Protein AF-A0A7C1P6A2-F1 (afdb_monomer_lite)

Secondary structure (DSSP, 8-state):
-GGGHHHHHHH-GGGTTTT---HHHHHHHHHHTT----PPPHHHHHHHHHHHHTTTPPS-S---HHHHHHHHHHH-GGGTTPPEEE-S--S-S-TTS-HHHHHHHHHHHHHTTSEEE-----SSSS----

pLDDT: mean 91.24, std 12.8, range [43.19, 98.31]

Sequence (130 aa):
FGELKPQLAISHPELDDFCDDYTDGFATFATANGKQHRIIHSDVHTALDAALLALEAEPYVVPSSGMVVIQALLADPRHAEDTIILAGFGHSGWDGHPFEAERRLVDRYIASGRVMRLQPLFASSLSQGT

Foldseek 3Di:
DVVCQVVCCPVPVVCNCVPPDCQVVVCVVQVVVVHDDDDLDCVLQVVLVVQLVVLVQDQAQGADPVLSVVSSLCPDPVNVVPAAEDEPDAQDDDPRHSSVSSVVVQVVCVVVRNYYYPDPDDPPPPDDDD

Organism: NCBI:txid147266

Structure (mmCIF, N/CA/C/O backbone):
data_AF-A0A7C1P6A2-F1
#
_entry.id   AF-A0A7C1P6A2-F1
#
loop_
_atom_site.group_PDB
_atom_site.id
_atom_site.type_symbol
_atom_site.label_atom_id
_atom_site.label_alt_id
_atom_site.label_comp_id
_atom_site.label_asym_id
_atom_site.label_entity_id
_atom_site.label_seq_id
_atom_site.pdbx_PDB_ins_code
_atom_site.Cartn_x
_atom_site.Cartn_y
_atom_site.Cartn_z
_atom_site.occupancy
_atom_site.B_iso_or_equiv
_atom_site.auth_seq_id
_atom_site.auth_comp_id
_atom_site.auth_asym_id
_atom_site.auth_atom_id
_atom_site.pdbx_PDB_model_num
ATOM 1 N N . PHE A 1 1 ? 12.345 -5.102 0.646 1.00 83.38 1 PHE A N 1
ATOM 2 C CA . PHE A 1 1 ? 12.469 -4.606 -0.740 1.00 83.38 1 PHE A CA 1
ATOM 3 C C . PHE A 1 1 ? 13.866 -4.719 -1.343 1.00 83.38 1 PHE A C 1
ATOM 5 O O . PHE A 1 1 ? 13.961 -4.582 -2.550 1.00 83.38 1 PHE A O 1
ATOM 12 N N . GLY A 1 2 ? 14.933 -5.029 -0.585 1.00 87.00 2 GLY A N 1
ATOM 13 C CA . GLY A 1 2 ? 16.301 -5.100 -1.134 1.00 87.00 2 GLY A CA 1
ATOM 14 C C . GLY A 1 2 ? 16.479 -5.973 -2.388 1.00 87.00 2 GLY A C 1
ATOM 15 O O . GLY A 1 2 ? 17.307 -5.656 -3.235 1.00 87.00 2 GLY A O 1
ATOM 16 N N . GLU A 1 3 ? 15.658 -7.011 -2.554 1.00 87.94 3 GLU A N 1
ATOM 17 C CA . GLU A 1 3 ? 15.637 -7.876 -3.744 1.00 87.94 3 GLU A CA 1
ATOM 18 C C . GLU A 1 3 ? 15.241 -7.144 -5.040 1.00 87.94 3 GLU A C 1
ATOM 20 O O . GLU A 1 3 ? 15.661 -7.556 -6.118 1.00 87.94 3 GLU A O 1
ATOM 25 N N . LEU A 1 4 ? 14.497 -6.035 -4.954 1.00 90.38 4 LEU A N 1
ATOM 26 C CA . LEU A 1 4 ? 14.113 -5.219 -6.111 1.00 90.38 4 LEU A CA 1
ATOM 27 C C . LEU A 1 4 ? 15.265 -4.336 -6.616 1.00 90.38 4 LEU A C 1
ATOM 29 O O . LEU A 1 4 ? 15.268 -3.942 -7.782 1.00 90.38 4 LEU A O 1
ATOM 33 N N . LYS A 1 5 ? 16.262 -4.040 -5.767 1.00 91.75 5 LYS A N 1
ATOM 34 C CA . LYS A 1 5 ? 17.310 -3.040 -6.041 1.00 91.75 5 LYS A CA 1
ATOM 35 C C . LYS A 1 5 ? 18.048 -3.268 -7.373 1.00 91.75 5 LYS A C 1
ATOM 37 O O . LYS A 1 5 ? 18.193 -2.301 -8.119 1.00 91.75 5 LYS A O 1
ATOM 42 N N . PRO A 1 6 ? 18.466 -4.499 -7.746 1.00 94.12 6 PRO A N 1
ATOM 43 C CA . PRO A 1 6 ? 19.146 -4.728 -9.023 1.00 94.12 6 PRO A CA 1
ATOM 44 C C . PRO A 1 6 ? 18.271 -4.428 -10.245 1.00 94.12 6 PRO A C 1
ATOM 46 O O . PRO A 1 6 ? 18.759 -3.882 -11.231 1.00 94.12 6 PRO A O 1
ATOM 49 N N . GLN A 1 7 ? 16.981 -4.774 -10.192 1.00 93.00 7 GLN A N 1
ATOM 50 C CA . GLN A 1 7 ? 16.056 -4.548 -11.302 1.00 93.00 7 GLN A CA 1
ATOM 51 C C . GLN A 1 7 ? 15.666 -3.070 -11.414 1.00 93.00 7 GLN A C 1
ATOM 53 O O . GLN A 1 7 ? 15.576 -2.539 -12.525 1.00 93.00 7 GLN A O 1
ATOM 58 N N . LEU A 1 8 ? 15.469 -2.390 -10.281 1.00 94.38 8 LEU A N 1
ATOM 59 C CA . LEU A 1 8 ? 15.164 -0.958 -10.252 1.00 94.38 8 LEU A CA 1
ATOM 60 C C . LEU A 1 8 ? 16.334 -0.120 -10.758 1.00 94.38 8 LEU A C 1
ATOM 62 O O . LEU A 1 8 ? 16.113 0.759 -11.576 1.00 94.38 8 LEU A O 1
ATOM 66 N N . ALA A 1 9 ? 17.579 -0.468 -10.425 1.00 94.06 9 ALA A N 1
ATOM 67 C CA . ALA A 1 9 ? 18.754 0.235 -10.946 1.00 94.06 9 ALA A CA 1
ATOM 68 C C . ALA A 1 9 ? 18.835 0.270 -12.490 1.00 94.06 9 ALA A C 1
ATOM 70 O O . ALA A 1 9 ? 19.506 1.133 -13.051 1.00 94.06 9 ALA A O 1
ATOM 71 N N . ILE A 1 10 ? 18.169 -0.668 -13.177 1.00 95.44 10 ILE A N 1
ATOM 72 C CA . ILE A 1 10 ? 18.102 -0.733 -14.644 1.00 95.44 10 ILE A CA 1
ATOM 73 C C . ILE A 1 10 ? 16.823 -0.076 -15.174 1.00 95.44 10 ILE A C 1
ATOM 75 O O . ILE A 1 10 ? 16.873 0.660 -16.156 1.00 95.44 10 ILE A O 1
ATOM 79 N N . SER A 1 11 ? 15.676 -0.393 -14.570 1.00 94.12 11 SER A N 1
ATOM 80 C CA . SER A 1 11 ? 14.356 -0.004 -15.089 1.00 94.12 11 SER A CA 1
ATOM 81 C C . SER A 1 11 ? 13.882 1.373 -14.621 1.00 94.12 11 SER A C 1
ATOM 83 O O . SER A 1 11 ? 13.185 2.041 -15.373 1.00 94.12 11 SER A O 1
ATOM 85 N N . HIS A 1 12 ? 14.273 1.774 -13.411 1.00 94.62 12 HIS A N 1
ATOM 86 C CA . HIS A 1 12 ? 13.841 2.979 -12.699 1.00 94.62 12 HIS A CA 1
ATOM 87 C C . HIS A 1 12 ? 15.023 3.545 -11.884 1.00 94.62 12 HIS A C 1
ATOM 89 O O . HIS A 1 12 ? 15.011 3.498 -10.649 1.00 94.62 12 HIS A O 1
ATOM 95 N N . PRO A 1 13 ? 16.110 3.995 -12.541 1.00 94.25 13 PRO A N 1
ATOM 96 C CA . PRO A 1 13 ? 17.318 4.461 -11.856 1.00 94.25 13 PRO A CA 1
ATOM 97 C C . PRO A 1 13 ? 17.078 5.664 -10.929 1.00 94.25 13 PRO A C 1
ATOM 99 O O . PRO A 1 13 ? 17.891 5.919 -10.049 1.00 94.25 13 PRO A O 1
ATOM 102 N N . GLU A 1 14 ? 15.975 6.391 -11.108 1.00 94.12 14 GLU A N 1
ATOM 103 C CA . GLU A 1 14 ? 15.504 7.454 -10.217 1.00 94.12 14 GLU A CA 1
ATOM 104 C C . GLU A 1 14 ? 15.021 6.965 -8.839 1.00 94.12 14 GLU A C 1
ATOM 106 O O . GLU A 1 14 ? 14.784 7.791 -7.964 1.00 94.12 14 GLU A O 1
ATOM 111 N N . LEU A 1 15 ? 14.872 5.649 -8.643 1.00 94.00 15 LEU A N 1
ATOM 112 C CA . LEU A 1 15 ? 14.460 5.000 -7.391 1.00 94.00 15 LEU A CA 1
ATOM 113 C C . LEU A 1 15 ? 15.650 4.365 -6.648 1.00 94.00 15 LEU A C 1
ATOM 115 O O . LEU A 1 15 ? 15.557 3.246 -6.133 1.00 94.00 15 LEU A O 1
ATOM 119 N N . ASP A 1 16 ? 16.801 5.030 -6.633 1.00 92.12 16 ASP A N 1
ATOM 120 C CA . ASP A 1 16 ? 18.048 4.484 -6.085 1.00 92.12 16 ASP A CA 1
ATOM 121 C C . ASP A 1 16 ? 18.010 4.263 -4.561 1.00 92.12 16 ASP A C 1
ATOM 123 O O . ASP A 1 16 ? 18.554 3.264 -4.067 1.00 92.12 16 ASP A O 1
ATOM 127 N N . ASP A 1 17 ? 17.316 5.145 -3.841 1.00 93.62 17 ASP A N 1
ATOM 128 C CA . ASP A 1 17 ? 17.087 5.090 -2.393 1.00 93.62 17 ASP A CA 1
ATOM 129 C C . ASP A 1 17 ? 15.863 4.250 -1.985 1.00 93.62 17 ASP A C 1
ATOM 131 O O . ASP A 1 17 ? 15.666 3.960 -0.804 1.00 93.62 17 ASP A O 1
ATOM 135 N N . PHE A 1 18 ? 15.056 3.791 -2.947 1.00 93.00 18 PHE A N 1
ATOM 136 C CA . PHE A 1 18 ? 13.767 3.137 -2.689 1.00 93.00 18 PHE A CA 1
ATOM 137 C C . PHE A 1 18 ? 13.872 1.892 -1.798 1.00 93.00 18 PHE A C 1
ATOM 139 O O . PHE A 1 18 ? 12.968 1.567 -1.029 1.00 93.00 18 PHE A O 1
ATOM 146 N N . CYS A 1 19 ? 14.976 1.156 -1.926 1.00 94.25 19 CYS A N 1
ATOM 147 C CA . CYS A 1 19 ? 15.206 -0.084 -1.187 1.00 94.25 19 CYS A CA 1
ATOM 148 C C . CYS A 1 19 ? 15.952 0.117 0.137 1.00 94.25 19 CYS A C 1
ATOM 150 O O . CYS A 1 19 ? 16.270 -0.882 0.791 1.00 94.25 19 CYS A O 1
ATOM 152 N N . ASP A 1 20 ? 16.275 1.355 0.503 1.00 94.88 20 ASP A N 1
ATOM 153 C CA . ASP A 1 20 ? 17.032 1.648 1.710 1.00 94.88 20 ASP A CA 1
ATOM 154 C C . ASP A 1 20 ? 16.141 1.507 2.953 1.00 94.88 20 ASP A C 1
ATOM 156 O O . ASP A 1 20 ? 14.985 1.933 2.988 1.00 94.88 20 ASP A O 1
ATOM 160 N N . ASP A 1 21 ? 16.679 0.860 3.988 1.00 93.19 21 ASP A N 1
ATOM 161 C CA . ASP A 1 21 ? 15.954 0.625 5.232 1.00 93.19 21 ASP A CA 1
ATOM 162 C C . ASP A 1 21 ? 16.246 1.738 6.244 1.00 93.19 21 ASP A C 1
ATOM 164 O O . ASP A 1 21 ? 17.309 1.789 6.865 1.00 93.19 21 ASP A O 1
ATOM 168 N N . TYR A 1 22 ? 15.272 2.630 6.418 1.00 93.56 22 TYR A N 1
ATOM 169 C CA . TYR A 1 22 ? 15.330 3.740 7.370 1.00 93.56 22 TYR A CA 1
ATOM 170 C C . TYR A 1 22 ? 14.625 3.439 8.704 1.00 93.56 22 TYR A C 1
ATOM 172 O O . TYR A 1 22 ? 14.418 4.352 9.508 1.00 93.56 22 TYR A O 1
ATOM 180 N N . THR A 1 23 ? 14.249 2.181 8.965 1.00 94.31 23 THR A N 1
ATOM 181 C CA . THR A 1 23 ? 13.434 1.779 10.125 1.00 94.31 23 THR A CA 1
ATOM 182 C C . THR A 1 23 ? 14.010 2.265 11.455 1.00 94.31 23 THR A C 1
ATOM 184 O O . THR A 1 23 ? 13.292 2.881 12.249 1.00 94.31 23 THR A O 1
ATOM 187 N N . ASP A 1 24 ? 15.307 2.055 11.692 1.00 95.50 24 ASP A N 1
ATOM 188 C CA . ASP A 1 24 ? 15.967 2.460 12.942 1.00 95.50 24 ASP A CA 1
ATOM 189 C C . ASP A 1 24 ? 16.022 3.987 13.100 1.00 95.50 24 ASP A C 1
ATOM 191 O O . ASP A 1 24 ? 15.841 4.527 14.200 1.00 95.50 24 ASP A O 1
ATOM 195 N N . GLY A 1 25 ? 16.209 4.703 11.987 1.00 96.38 25 GLY A N 1
ATOM 196 C CA . GLY A 1 25 ? 16.183 6.163 11.943 1.00 96.38 25 GLY A CA 1
ATOM 197 C C . GLY A 1 25 ? 14.807 6.717 12.314 1.00 96.38 25 GLY A C 1
ATOM 198 O O . GLY A 1 25 ? 14.703 7.589 13.183 1.00 96.38 25 GLY A O 1
ATOM 199 N N . PHE A 1 26 ? 13.740 6.160 11.734 1.00 96.31 26 PHE A N 1
ATOM 200 C CA . PHE A 1 26 ? 12.365 6.531 12.073 1.00 96.31 26 PHE A CA 1
ATOM 201 C C . PHE A 1 26 ? 12.003 6.179 13.519 1.00 96.31 26 PHE A C 1
ATOM 203 O O . PHE A 1 26 ? 11.375 6.993 14.199 1.00 96.31 26 PHE A O 1
ATOM 210 N N . ALA A 1 27 ? 12.439 5.023 14.029 1.00 96.81 27 ALA A N 1
ATOM 211 C CA . ALA A 1 27 ? 12.210 4.627 15.419 1.00 96.81 27 ALA A CA 1
ATOM 212 C C . ALA A 1 27 ? 12.879 5.596 16.410 1.00 96.81 27 ALA A C 1
ATOM 214 O O . ALA A 1 27 ? 12.259 6.028 17.390 1.00 96.81 27 ALA A O 1
ATOM 215 N N . THR A 1 28 ? 14.123 5.983 16.122 1.00 97.62 28 THR A N 1
ATOM 216 C CA . THR A 1 28 ? 14.883 6.956 16.917 1.00 97.62 28 THR A CA 1
ATOM 217 C C . THR A 1 28 ? 14.208 8.324 16.894 1.00 97.62 28 THR A C 1
ATOM 219 O O . THR A 1 28 ? 13.962 8.912 17.949 1.00 97.62 28 THR A O 1
ATOM 222 N N . PHE A 1 29 ? 13.841 8.809 15.704 1.00 97.50 29 PHE A N 1
ATOM 223 C CA . PHE A 1 29 ? 13.156 10.089 15.537 1.00 97.50 29 PHE A CA 1
ATOM 224 C C . PHE A 1 29 ? 11.805 10.118 16.262 1.00 97.50 29 PHE A C 1
ATOM 226 O O . PHE A 1 29 ? 11.508 11.077 16.976 1.00 97.50 29 PHE A O 1
ATOM 233 N N . ALA A 1 30 ? 10.995 9.066 16.127 1.00 97.50 30 ALA A N 1
ATOM 234 C CA . ALA A 1 30 ? 9.703 8.969 16.795 1.00 97.50 30 ALA A CA 1
ATOM 235 C C . ALA A 1 30 ? 9.861 9.008 18.320 1.00 97.50 30 ALA A C 1
ATOM 237 O O . ALA A 1 30 ? 9.210 9.818 18.981 1.00 97.50 30 ALA A O 1
ATOM 238 N N . THR A 1 31 ? 10.783 8.209 18.866 1.00 97.12 31 THR A N 1
ATOM 239 C CA . THR A 1 31 ? 11.061 8.154 20.309 1.00 97.12 31 THR A CA 1
ATOM 240 C C . THR A 1 31 ? 11.511 9.512 20.844 1.00 97.12 31 THR A C 1
ATOM 242 O O . THR A 1 31 ? 10.970 9.989 21.841 1.00 97.12 31 THR A O 1
ATOM 245 N N . ALA A 1 32 ? 12.436 10.180 20.147 1.00 98.00 32 ALA A N 1
ATOM 246 C CA . ALA A 1 32 ? 12.932 11.503 20.526 1.00 98.00 32 ALA A CA 1
ATOM 247 C C . ALA A 1 32 ? 11.831 12.580 20.558 1.00 98.00 32 ALA A C 1
ATOM 249 O O . ALA A 1 32 ? 11.945 13.559 21.290 1.00 98.00 32 ALA A O 1
ATOM 250 N N . ASN A 1 33 ? 10.749 12.386 19.800 1.00 97.94 33 ASN A N 1
ATOM 251 C CA . ASN A 1 33 ? 9.620 13.312 19.704 1.00 97.94 33 ASN A CA 1
ATOM 252 C C . ASN A 1 33 ? 8.361 12.821 20.447 1.00 97.94 33 ASN A C 1
ATOM 254 O O . ASN A 1 33 ? 7.265 13.345 20.221 1.00 97.94 33 ASN A O 1
ATOM 258 N N . GLY A 1 34 ? 8.484 11.802 21.309 1.00 97.44 34 GLY A N 1
ATOM 259 C CA . GLY A 1 34 ? 7.362 11.251 22.077 1.00 97.44 34 GLY A CA 1
ATOM 260 C C . GLY A 1 34 ? 6.254 10.651 21.203 1.00 97.44 34 GLY A C 1
ATOM 261 O O . GLY A 1 34 ? 5.078 10.697 21.567 1.00 97.44 34 GLY A O 1
ATOM 262 N N . LYS A 1 35 ? 6.606 10.138 20.020 1.00 97.56 35 LYS A N 1
ATOM 263 C CA . LYS A 1 35 ? 5.701 9.471 19.079 1.00 97.56 35 LYS A CA 1
ATOM 264 C C . LYS A 1 35 ? 5.886 7.960 19.137 1.00 97.56 35 LYS A C 1
ATOM 266 O O . LYS A 1 35 ? 6.948 7.455 19.486 1.00 97.56 35 LYS A O 1
ATOM 271 N N . GLN A 1 36 ? 4.840 7.243 18.746 1.00 95.44 36 GLN A N 1
ATOM 272 C CA . GLN A 1 36 ? 4.923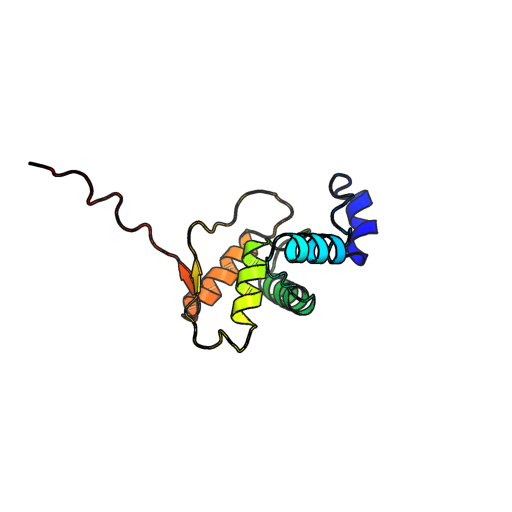 5.809 18.499 1.00 95.44 36 GLN A CA 1
ATOM 273 C C . GLN A 1 36 ? 5.348 5.561 17.052 1.00 95.44 36 GLN A C 1
ATOM 275 O O . GLN A 1 36 ? 4.915 6.271 16.144 1.00 95.44 36 GLN A O 1
ATOM 280 N N . HIS A 1 37 ? 6.168 4.535 16.851 1.00 95.94 37 HIS A N 1
ATOM 281 C CA . HIS A 1 37 ? 6.554 4.038 15.537 1.00 95.94 37 HIS A CA 1
ATOM 282 C C . HIS A 1 37 ? 5.990 2.627 15.365 1.00 95.94 37 HIS A C 1
ATOM 284 O O . HIS A 1 37 ? 6.180 1.772 16.231 1.00 95.94 37 HIS A O 1
ATOM 290 N N . ARG A 1 38 ? 5.268 2.392 14.267 1.00 94.38 38 ARG A N 1
ATOM 291 C CA . ARG A 1 38 ? 4.712 1.083 13.914 1.00 94.38 38 ARG A CA 1
ATOM 292 C C . ARG A 1 38 ? 5.217 0.699 12.533 1.00 94.38 38 ARG A C 1
ATOM 294 O O . ARG A 1 38 ? 5.104 1.487 11.602 1.00 94.38 38 ARG A O 1
ATOM 301 N N . ILE A 1 39 ? 5.696 -0.533 12.422 1.00 94.88 39 ILE A N 1
ATOM 302 C CA . ILE A 1 39 ? 6.132 -1.137 11.165 1.00 94.88 39 ILE A CA 1
ATOM 303 C C . ILE A 1 39 ? 4.978 -1.982 10.616 1.00 94.88 39 ILE A C 1
ATOM 305 O O . ILE A 1 39 ? 4.344 -2.735 11.363 1.00 94.88 39 ILE A O 1
ATOM 309 N N . ILE A 1 40 ? 4.694 -1.846 9.321 1.00 95.69 40 ILE A N 1
ATOM 310 C CA . ILE A 1 40 ? 3.853 -2.794 8.583 1.00 95.69 40 ILE A CA 1
ATOM 311 C C . ILE A 1 40 ? 4.775 -3.909 8.104 1.00 95.69 40 ILE A C 1
ATOM 313 O O . ILE A 1 40 ? 5.782 -3.653 7.450 1.00 95.69 40 ILE A O 1
ATOM 317 N N . HIS A 1 41 ? 4.465 -5.136 8.503 1.00 93.62 41 HIS A N 1
ATOM 318 C CA . HIS A 1 41 ? 5.346 -6.270 8.281 1.00 93.62 41 HIS A CA 1
ATOM 319 C C . HIS A 1 41 ? 5.247 -6.778 6.826 1.00 93.62 41 HIS A C 1
ATOM 321 O O . HIS A 1 41 ? 4.259 -6.542 6.126 1.00 93.62 41 HIS A O 1
ATOM 327 N N . SER A 1 42 ? 6.309 -7.420 6.331 1.00 92.94 42 SER A N 1
ATOM 328 C CA . SER A 1 42 ? 6.477 -7.770 4.908 1.00 92.94 42 SER A CA 1
ATOM 329 C C . SER A 1 42 ? 5.468 -8.800 4.380 1.00 92.94 42 SER A C 1
ATOM 331 O O . SER A 1 42 ? 5.222 -8.8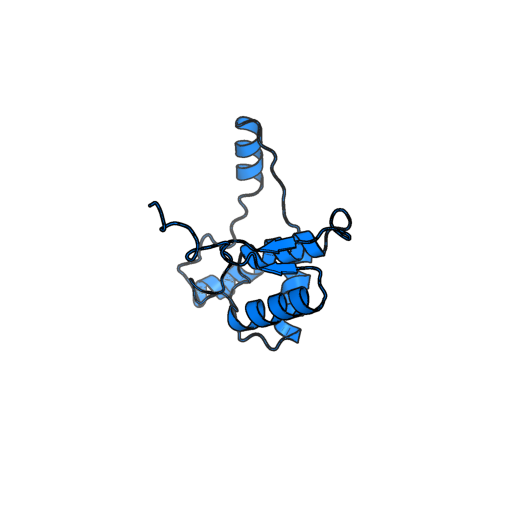84 3.176 1.00 92.94 42 SER A O 1
ATOM 333 N N . ASP A 1 43 ? 4.843 -9.560 5.270 1.00 95.88 43 ASP A N 1
ATOM 334 C CA . ASP A 1 43 ? 3.755 -10.492 4.978 1.00 95.88 43 ASP A CA 1
ATOM 335 C C . ASP A 1 43 ? 2.504 -9.772 4.462 1.00 95.88 43 ASP A C 1
ATOM 337 O O . ASP A 1 43 ? 1.852 -10.278 3.551 1.00 95.88 43 ASP A O 1
ATOM 341 N N . VAL A 1 44 ? 2.216 -8.559 4.951 1.00 97.31 44 VAL A N 1
ATOM 342 C CA . VAL A 1 44 ? 1.128 -7.719 4.420 1.00 97.31 44 VAL A CA 1
ATOM 343 C C . VAL A 1 44 ? 1.377 -7.380 2.951 1.00 97.31 44 VAL A C 1
ATOM 345 O O . VAL A 1 44 ? 0.461 -7.482 2.137 1.00 97.31 44 VAL A O 1
ATOM 348 N N . HIS A 1 45 ? 2.614 -7.018 2.603 1.00 96.19 45 HIS A N 1
ATOM 349 C CA . HIS A 1 45 ? 2.998 -6.717 1.223 1.00 96.19 45 HIS A CA 1
ATOM 350 C C . HIS A 1 45 ? 2.895 -7.955 0.332 1.00 96.19 45 HIS A C 1
ATOM 352 O O . HIS A 1 45 ? 2.292 -7.896 -0.732 1.00 96.19 45 HIS A O 1
ATOM 358 N N . THR A 1 46 ? 3.396 -9.095 0.811 1.00 96.00 46 THR A N 1
ATOM 359 C CA . THR A 1 46 ? 3.339 -10.367 0.076 1.00 96.00 46 THR A CA 1
ATOM 360 C C . THR A 1 46 ? 1.892 -10.803 -0.185 1.00 96.00 46 THR A C 1
ATOM 362 O O . THR A 1 46 ? 1.546 -11.217 -1.291 1.00 96.00 46 THR A O 1
ATOM 365 N N . ALA A 1 47 ? 1.020 -10.689 0.822 1.00 97.44 47 ALA A N 1
ATOM 366 C CA . ALA A 1 47 ? -0.396 -11.014 0.686 1.00 97.44 47 ALA A CA 1
ATOM 367 C C . ALA A 1 47 ? -1.126 -10.042 -0.254 1.00 97.44 47 ALA A C 1
ATOM 369 O O . ALA A 1 47 ? -1.982 -10.469 -1.031 1.00 97.44 47 ALA A O 1
ATOM 370 N N . LEU A 1 48 ? -0.780 -8.751 -0.204 1.00 98.12 48 LEU A N 1
ATOM 371 C CA . LEU A 1 48 ? -1.322 -7.748 -1.115 1.00 98.12 48 LEU A CA 1
ATOM 372 C C . LEU A 1 48 ? -0.916 -8.031 -2.564 1.00 98.12 48 LEU A C 1
ATOM 374 O O . LEU A 1 48 ? -1.783 -8.048 -3.435 1.00 98.12 48 LEU A O 1
ATOM 378 N N . ASP A 1 49 ? 0.362 -8.319 -2.814 1.00 97.12 49 ASP A N 1
ATOM 379 C CA . ASP A 1 49 ? 0.853 -8.671 -4.149 1.00 97.12 49 ASP A CA 1
ATOM 380 C C . ASP A 1 49 ? 0.118 -9.897 -4.702 1.00 97.12 49 ASP A C 1
ATOM 382 O O . ASP A 1 49 ? -0.381 -9.872 -5.826 1.00 97.12 49 ASP A O 1
ATOM 386 N N . ALA A 1 50 ? -0.063 -10.944 -3.891 1.00 98.00 50 ALA A N 1
ATOM 387 C CA . ALA A 1 50 ? -0.831 -12.119 -4.298 1.00 98.00 50 ALA A CA 1
ATOM 388 C C . ALA A 1 50 ? -2.294 -11.779 -4.653 1.00 98.00 50 ALA A C 1
ATOM 390 O O . ALA A 1 50 ? -2.829 -12.294 -5.639 1.00 98.00 50 ALA A O 1
ATOM 391 N N . ALA A 1 51 ? -2.944 -10.899 -3.884 1.00 98.00 51 ALA A N 1
ATOM 392 C CA . ALA A 1 51 ? -4.315 -10.467 -4.148 1.00 98.00 51 ALA A CA 1
ATOM 393 C C . ALA A 1 51 ? -4.440 -9.635 -5.438 1.00 98.00 51 ALA A C 1
ATOM 395 O O . ALA A 1 51 ? -5.418 -9.791 -6.174 1.00 98.00 51 ALA A O 1
ATOM 396 N N . LEU A 1 52 ? -3.453 -8.783 -5.728 1.00 98.31 52 LEU A N 1
ATOM 397 C CA . LEU A 1 52 ? -3.391 -7.983 -6.953 1.00 98.31 52 LEU A CA 1
ATOM 398 C C . LEU A 1 52 ? -3.101 -8.853 -8.183 1.00 98.31 52 LEU A C 1
ATOM 400 O O . LEU A 1 52 ? -3.758 -8.701 -9.211 1.00 98.31 52 LEU A O 1
ATOM 404 N N . LEU A 1 53 ? -2.191 -9.822 -8.074 1.00 97.50 53 LEU A N 1
ATOM 405 C CA . LEU A 1 53 ? -1.912 -10.781 -9.148 1.00 97.50 53 LEU A CA 1
ATOM 406 C C . LEU A 1 53 ? -3.126 -11.666 -9.460 1.00 97.50 53 LEU A C 1
ATOM 408 O O . LEU A 1 53 ? -3.441 -11.892 -10.626 1.00 97.50 53 LEU A O 1
ATOM 412 N N . ALA A 1 54 ? -3.878 -12.092 -8.439 1.00 97.69 54 ALA A N 1
ATOM 413 C CA . ALA A 1 54 ? -5.151 -12.802 -8.617 1.00 97.69 54 ALA A CA 1
ATOM 414 C C . ALA A 1 54 ? -6.252 -11.944 -9.278 1.00 97.69 54 ALA A C 1
ATOM 416 O O . ALA A 1 54 ? -7.318 -12.449 -9.637 1.00 97.69 54 ALA A O 1
ATOM 417 N N . LEU A 1 55 ? -6.011 -10.639 -9.407 1.00 97.38 55 LEU A N 1
ATOM 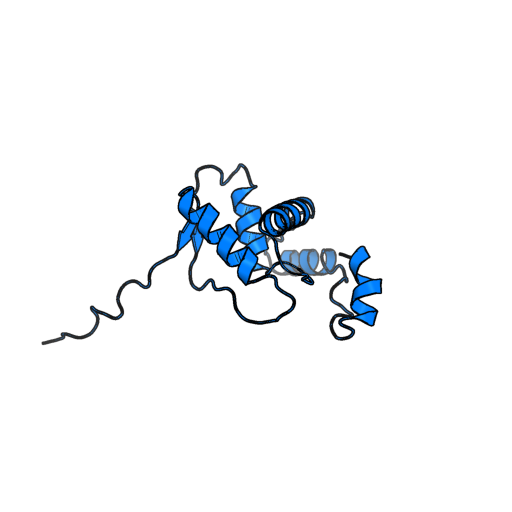418 C CA . LEU A 1 55 ? -6.841 -9.661 -10.100 1.00 97.38 55 LEU A CA 1
ATOM 419 C C . LEU A 1 55 ? -6.266 -9.251 -11.460 1.00 97.38 55 LEU A C 1
ATOM 421 O O . LEU A 1 55 ? -6.722 -8.247 -12.015 1.00 97.38 55 LEU A O 1
ATOM 425 N N . GLU A 1 56 ? -5.295 -10.008 -11.979 1.00 96.94 56 GLU A N 1
ATOM 426 C CA . GLU A 1 56 ? -4.627 -9.751 -13.257 1.00 96.94 56 GLU A CA 1
ATOM 427 C C . GLU A 1 56 ? -4.028 -8.337 -13.295 1.00 96.94 56 GLU A C 1
ATOM 429 O O . GLU A 1 56 ? -4.275 -7.552 -14.211 1.00 96.94 56 GLU A O 1
ATOM 434 N N . ALA A 1 57 ? -3.302 -7.963 -12.239 1.00 97.38 57 ALA A N 1
ATOM 435 C CA . ALA A 1 57 ? -2.530 -6.730 -12.247 1.00 97.38 57 ALA A CA 1
ATOM 436 C C . ALA A 1 57 ? -1.499 -6.749 -13.388 1.00 97.38 57 ALA A C 1
ATOM 438 O O . ALA A 1 57 ? -0.773 -7.728 -13.569 1.00 97.38 57 ALA A O 1
ATOM 439 N N . GLU A 1 58 ? -1.434 -5.651 -14.142 1.00 94.25 58 GLU A N 1
ATOM 440 C CA . GLU A 1 58 ? -0.334 -5.390 -15.075 1.00 94.25 58 GLU A CA 1
ATOM 441 C C . GLU A 1 58 ? 0.994 -5.291 -14.311 1.00 94.25 58 GLU A C 1
ATOM 443 O O . GLU A 1 58 ? 0.962 -5.007 -13.118 1.00 94.25 58 GLU A O 1
ATOM 448 N N . PRO A 1 59 ? 2.162 -5.499 -14.945 1.00 94.69 59 PRO A N 1
ATOM 449 C CA . PRO A 1 59 ? 3.448 -5.329 -14.273 1.00 94.69 59 PRO A CA 1
ATOM 450 C C . PRO A 1 59 ? 3.568 -3.956 -13.594 1.00 94.69 59 PRO A C 1
ATOM 452 O O . PRO A 1 59 ? 3.320 -2.929 -14.218 1.00 94.69 59 PRO A O 1
ATOM 455 N N . TYR A 1 60 ? 3.968 -3.946 -12.323 1.00 95.50 60 TYR A N 1
ATOM 456 C CA . TYR A 1 60 ? 4.100 -2.744 -11.497 1.00 95.50 60 TYR A CA 1
ATOM 457 C C . TYR A 1 60 ? 5.378 -2.797 -10.654 1.00 95.50 60 TYR A C 1
ATOM 459 O O . TYR A 1 60 ? 6.005 -3.851 -10.538 1.00 95.50 60 TYR A O 1
ATOM 467 N N . VAL A 1 61 ? 5.765 -1.664 -10.057 1.00 95.50 61 VAL A N 1
ATOM 468 C CA . VAL A 1 61 ? 6.908 -1.594 -9.134 1.00 95.50 61 VAL A CA 1
ATOM 469 C C . VAL A 1 61 ? 6.476 -1.986 -7.727 1.00 95.50 61 VAL A C 1
ATOM 471 O O . VAL A 1 61 ? 6.995 -2.952 -7.175 1.00 95.50 61 VAL A O 1
ATOM 474 N N . VAL A 1 62 ? 5.505 -1.264 -7.155 1.00 95.69 62 VAL A N 1
ATOM 475 C CA . VAL A 1 62 ? 4.924 -1.578 -5.839 1.00 95.69 62 VAL A CA 1
ATOM 476 C C . VAL A 1 62 ? 3.464 -1.132 -5.727 1.00 95.69 62 VAL A C 1
ATOM 478 O O . VAL A 1 62 ? 3.064 -0.178 -6.401 1.00 95.69 62 VAL A O 1
ATOM 481 N N . PRO A 1 63 ? 2.666 -1.735 -4.829 1.00 97.25 63 PRO A N 1
ATOM 482 C CA . PRO A 1 63 ? 1.363 -1.194 -4.458 1.00 97.25 63 PRO A CA 1
ATOM 483 C C . PRO A 1 63 ? 1.486 0.187 -3.799 1.00 97.25 63 PRO A C 1
ATOM 485 O O . PRO A 1 63 ? 2.487 0.502 -3.151 1.00 97.25 63 PRO A O 1
ATOM 488 N N . SER A 1 64 ? 0.448 1.008 -3.922 1.00 97.06 64 SER A N 1
ATOM 489 C CA . SER A 1 64 ? 0.369 2.320 -3.290 1.00 97.06 64 SER A CA 1
ATOM 490 C C . SER A 1 64 ? 0.337 2.205 -1.765 1.00 97.06 64 SER A C 1
ATOM 492 O O . SER A 1 64 ? -0.267 1.292 -1.191 1.00 97.06 64 SER A O 1
ATOM 494 N N . SER A 1 65 ? 0.939 3.175 -1.070 1.00 96.00 65 SER A N 1
ATOM 495 C CA . SER A 1 65 ? 0.991 3.175 0.400 1.00 96.00 65 SER A CA 1
ATOM 496 C C . SER A 1 65 ? -0.400 3.122 1.040 1.00 96.00 65 SER A C 1
ATOM 498 O O . SER A 1 65 ? -0.585 2.486 2.075 1.00 96.00 65 SER A O 1
ATOM 500 N N . GLY A 1 66 ? -1.403 3.749 0.416 1.00 96.44 66 GLY A N 1
ATOM 501 C CA . GLY A 1 66 ? -2.782 3.677 0.898 1.00 96.44 66 GLY A CA 1
ATOM 502 C C . GLY A 1 66 ? -3.365 2.266 0.796 1.00 96.44 66 GLY A C 1
ATOM 503 O O . GLY A 1 66 ? -4.000 1.806 1.744 1.00 96.44 66 GLY A O 1
ATOM 504 N N . MET A 1 67 ? -3.086 1.541 -0.291 1.00 97.69 67 MET A N 1
ATOM 505 C CA . MET A 1 67 ? -3.501 0.144 -0.436 1.00 97.69 67 MET A CA 1
ATOM 506 C C . MET A 1 67 ? -2.817 -0.766 0.596 1.00 97.69 67 MET A C 1
ATOM 508 O O . MET A 1 67 ? -3.476 -1.617 1.196 1.00 97.69 67 MET A O 1
ATOM 512 N N . VAL A 1 68 ? -1.527 -0.544 0.874 1.00 97.81 68 VAL A N 1
ATOM 513 C CA . VAL A 1 68 ? -0.787 -1.264 1.928 1.00 97.81 68 VAL A CA 1
ATOM 514 C C . VAL A 1 68 ? -1.439 -1.059 3.298 1.00 97.81 68 VAL A C 1
ATOM 516 O O . VAL A 1 68 ? -1.645 -2.026 4.029 1.00 97.81 68 VAL A O 1
ATOM 519 N N . VAL A 1 69 ? -1.820 0.175 3.643 1.00 97.12 69 VAL A N 1
ATOM 520 C CA . VAL A 1 69 ? -2.499 0.473 4.917 1.00 97.12 69 VAL A CA 1
ATOM 521 C C . VAL A 1 69 ? -3.872 -0.198 4.995 1.00 97.12 69 VAL A C 1
ATOM 523 O O . VAL A 1 69 ? -4.202 -0.776 6.030 1.00 97.12 69 VAL A O 1
ATOM 526 N N . ILE A 1 70 ? -4.659 -0.170 3.914 1.00 96.75 70 ILE A N 1
ATOM 527 C CA . ILE A 1 70 ? -5.961 -0.856 3.859 1.00 96.75 70 ILE A CA 1
ATOM 528 C C . ILE A 1 70 ? -5.777 -2.356 4.114 1.00 96.75 70 ILE A C 1
ATOM 530 O O . ILE A 1 70 ? -6.470 -2.921 4.961 1.00 96.75 70 ILE A O 1
ATOM 534 N N . GLN A 1 71 ? -4.817 -2.993 3.434 1.00 97.31 71 GLN A N 1
ATOM 535 C CA . GLN A 1 71 ? -4.524 -4.411 3.635 1.00 97.31 71 GLN A CA 1
ATOM 536 C C . GLN A 1 71 ? -4.055 -4.698 5.066 1.00 97.31 71 GLN A C 1
ATOM 538 O O . GLN A 1 71 ? -4.513 -5.664 5.674 1.00 97.31 71 GLN A O 1
ATOM 543 N N . ALA A 1 72 ? -3.177 -3.856 5.618 1.00 97.56 72 ALA A N 1
ATOM 544 C CA . ALA A 1 72 ? -2.664 -4.011 6.975 1.00 97.56 72 ALA A CA 1
ATOM 545 C C . ALA A 1 72 ? -3.787 -3.972 8.021 1.00 97.56 72 ALA A C 1
ATOM 547 O O . ALA A 1 72 ? -3.770 -4.763 8.958 1.00 97.56 72 ALA A O 1
ATOM 548 N N . LEU A 1 73 ? -4.767 -3.077 7.859 1.00 96.56 73 LEU A N 1
ATOM 549 C CA . LEU A 1 73 ? -5.923 -2.990 8.754 1.00 96.56 73 LEU A CA 1
ATOM 550 C C . LEU A 1 73 ? -6.857 -4.193 8.598 1.00 96.56 73 LEU A C 1
ATOM 552 O O . LEU A 1 73 ? -7.291 -4.753 9.598 1.00 96.56 73 LEU A O 1
ATOM 556 N N . LEU A 1 74 ? -7.140 -4.621 7.365 1.00 95.31 74 LEU A N 1
ATOM 557 C CA . LEU A 1 74 ? -8.006 -5.777 7.110 1.00 95.31 74 LEU A CA 1
ATOM 558 C C . LEU A 1 74 ? -7.409 -7.096 7.623 1.00 95.31 74 LEU A C 1
ATOM 560 O O . LEU A 1 74 ? -8.162 -7.973 8.046 1.00 95.31 74 LEU A O 1
ATOM 564 N N . ALA A 1 75 ? -6.081 -7.235 7.582 1.00 95.00 75 ALA A N 1
ATOM 565 C CA . ALA A 1 75 ? -5.363 -8.422 8.043 1.00 95.00 75 ALA A CA 1
ATOM 566 C C . ALA A 1 75 ? -5.136 -8.455 9.566 1.00 95.00 75 ALA A C 1
ATOM 568 O O . ALA A 1 75 ? -4.838 -9.515 10.113 1.00 95.00 75 ALA A O 1
ATOM 569 N N . ASP A 1 76 ? -5.259 -7.320 10.257 1.00 95.38 76 ASP A N 1
ATOM 570 C CA . ASP A 1 76 ? -5.036 -7.222 11.699 1.00 95.38 76 ASP A CA 1
ATOM 571 C C . ASP A 1 76 ? -6.275 -7.718 12.470 1.00 95.38 76 ASP A C 1
ATOM 573 O O . ASP A 1 76 ? -7.339 -7.094 12.393 1.00 95.38 76 ASP A O 1
ATOM 577 N N . PRO A 1 77 ? -6.170 -8.799 13.268 1.00 94.62 77 PRO A N 1
ATOM 578 C CA . PRO A 1 77 ? -7.315 -9.353 13.993 1.00 94.62 77 PRO A CA 1
ATOM 579 C C . PRO A 1 77 ? -7.973 -8.367 14.962 1.00 94.62 77 PRO A C 1
ATOM 581 O O . PRO A 1 77 ? -9.147 -8.519 15.291 1.00 94.62 77 PRO A O 1
ATOM 584 N N . ARG A 1 78 ? -7.243 -7.339 15.413 1.00 95.25 78 ARG A N 1
ATOM 585 C CA . ARG A 1 78 ? -7.785 -6.293 16.294 1.00 95.25 78 ARG A CA 1
ATOM 586 C C . ARG A 1 78 ? -8.841 -5.425 15.608 1.00 95.25 78 ARG A C 1
ATOM 588 O O . ARG A 1 78 ? -9.620 -4.792 16.306 1.00 95.25 78 ARG A O 1
ATOM 595 N N . HIS A 1 79 ? -8.863 -5.423 14.277 1.00 94.50 79 HIS A N 1
ATOM 596 C CA . HIS A 1 79 ? -9.777 -4.651 13.436 1.00 94.50 79 HIS A CA 1
ATOM 597 C C . HIS A 1 79 ? -10.757 -5.556 12.666 1.00 94.50 79 HIS A C 1
ATOM 599 O O . HIS A 1 79 ? -11.358 -5.134 11.677 1.00 94.50 79 HIS A O 1
ATOM 605 N N . ALA A 1 80 ? -10.917 -6.821 13.083 1.00 92.25 80 ALA A N 1
ATOM 606 C CA . ALA A 1 80 ? -11.749 -7.804 12.384 1.00 92.25 80 ALA A CA 1
ATOM 607 C C . ALA A 1 80 ? -13.225 -7.378 12.264 1.00 92.25 80 ALA A C 1
ATOM 609 O O . ALA A 1 80 ? -13.840 -7.612 11.226 1.00 92.25 80 ALA A O 1
ATOM 610 N N . GLU A 1 81 ? -13.748 -6.696 13.283 1.00 91.94 81 GLU A N 1
ATOM 611 C CA . GLU A 1 81 ? -15.138 -6.222 13.341 1.00 91.94 81 GLU A CA 1
ATOM 612 C C . GLU A 1 81 ? -15.279 -4.733 12.981 1.00 91.94 81 GLU A C 1
ATOM 614 O O . GLU A 1 81 ? -16.384 -4.188 12.971 1.00 91.94 81 GLU A O 1
ATOM 619 N N . ASP A 1 82 ? -14.168 -4.058 12.675 1.00 93.69 82 ASP A N 1
ATOM 620 C CA . ASP A 1 82 ? -14.181 -2.638 12.349 1.00 93.69 82 ASP A CA 1
ATOM 621 C C . ASP A 1 82 ? -14.680 -2.409 10.916 1.00 93.69 82 ASP A C 1
ATOM 623 O O . ASP A 1 82 ? -14.340 -3.136 9.973 1.00 93.69 82 ASP A O 1
ATOM 627 N N . THR A 1 83 ? -15.449 -1.332 10.743 1.00 92.62 83 THR A N 1
ATOM 628 C CA . THR A 1 83 ? -15.768 -0.777 9.422 1.00 92.62 83 THR A CA 1
ATOM 629 C C . THR A 1 83 ? -14.703 0.240 9.033 1.00 92.62 83 THR A C 1
ATOM 631 O O . THR A 1 83 ? -14.520 1.251 9.712 1.00 92.62 83 THR A O 1
ATOM 634 N N . ILE A 1 84 ? -14.018 0.002 7.917 1.00 95.38 84 ILE A N 1
ATOM 635 C CA . ILE A 1 84 ? -12.958 0.889 7.431 1.00 95.38 84 ILE A CA 1
ATOM 636 C C . ILE A 1 84 ? -13.564 1.922 6.481 1.00 95.38 84 ILE A C 1
ATOM 638 O O . ILE A 1 84 ? -14.137 1.569 5.452 1.00 95.38 84 ILE A O 1
ATOM 642 N N . ILE A 1 85 ? -13.410 3.208 6.796 1.00 95.94 85 ILE A N 1
ATOM 643 C CA . ILE A 1 85 ? -13.926 4.306 5.970 1.00 95.94 85 ILE A CA 1
ATOM 644 C C . ILE A 1 85 ? -12.771 4.982 5.226 1.00 95.94 85 ILE A C 1
ATOM 646 O O . ILE A 1 85 ? -11.844 5.507 5.837 1.00 95.94 85 ILE A O 1
ATOM 650 N N . LEU A 1 86 ? -12.850 5.008 3.896 1.00 95.44 86 LEU A N 1
ATOM 651 C CA . LEU A 1 86 ? -11.885 5.667 3.021 1.00 95.44 86 LEU A CA 1
ATOM 652 C C . LEU A 1 86 ? -12.321 7.107 2.745 1.00 95.44 86 LEU A C 1
ATOM 654 O O . LEU A 1 86 ? -13.364 7.334 2.129 1.00 95.44 86 LEU A O 1
ATOM 658 N N . ALA A 1 87 ? -11.503 8.077 3.149 1.00 94.06 87 ALA A N 1
ATOM 659 C CA . ALA A 1 87 ? -11.709 9.498 2.880 1.00 94.06 87 ALA A CA 1
ATOM 660 C C . ALA A 1 87 ? -10.543 10.053 2.052 1.00 94.06 87 ALA A C 1
ATOM 662 O O . ALA A 1 87 ? -9.384 9.821 2.384 1.00 94.06 87 ALA A O 1
ATOM 663 N N . GLY A 1 88 ? -10.843 10.762 0.958 1.00 90.88 88 GLY A N 1
ATOM 664 C CA . GLY A 1 88 ? -9.819 11.351 0.080 1.00 90.88 88 GLY A CA 1
ATOM 665 C C . GLY A 1 88 ? -8.931 10.339 -0.660 1.00 90.88 88 GLY A C 1
ATOM 666 O O . GLY A 1 88 ? -7.912 10.725 -1.220 1.00 90.88 88 GLY A O 1
ATOM 667 N N . PHE A 1 89 ? -9.298 9.054 -0.666 1.00 92.62 89 PHE A N 1
ATOM 668 C CA . PHE A 1 89 ? -8.509 7.989 -1.282 1.00 92.62 89 PHE A CA 1
ATOM 669 C C . PHE A 1 89 ? -8.884 7.767 -2.756 1.00 92.62 89 PHE A C 1
ATOM 671 O O . PHE A 1 89 ? -10.060 7.591 -3.097 1.00 92.62 89 PHE A O 1
ATOM 678 N N . GLY A 1 90 ? -7.870 7.728 -3.621 1.00 92.06 90 GLY A N 1
ATOM 679 C CA . GLY A 1 90 ? -7.998 7.538 -5.064 1.00 92.06 90 GLY A CA 1
ATOM 680 C C . GLY A 1 90 ? -6.852 6.706 -5.640 1.00 92.06 90 GLY A C 1
ATOM 681 O O . GLY A 1 90 ? -5.925 6.338 -4.927 1.00 92.06 90 GLY A O 1
ATOM 682 N N . HIS A 1 91 ? -6.936 6.418 -6.937 1.00 95.06 91 HIS A N 1
ATOM 683 C CA . HIS A 1 91 ? -5.999 5.550 -7.658 1.00 95.06 91 HIS A CA 1
ATOM 684 C C . HIS A 1 91 ? -5.385 6.320 -8.834 1.00 95.06 91 HIS A C 1
ATOM 686 O O . HIS A 1 91 ? -5.722 6.088 -9.993 1.00 95.06 91 HIS A O 1
ATOM 692 N N . SER A 1 92 ? -4.578 7.327 -8.515 1.00 94.19 92 SER A N 1
ATOM 693 C CA . SER A 1 92 ? -3.931 8.215 -9.484 1.00 94.19 92 SER A CA 1
ATOM 694 C C . SER A 1 92 ? -2.636 8.767 -8.901 1.00 94.19 92 SER A C 1
ATOM 696 O O . SER A 1 92 ? -2.559 8.969 -7.689 1.00 94.19 92 SER A O 1
ATOM 698 N N . GLY A 1 93 ? -1.659 9.085 -9.747 1.00 92.75 93 GLY A N 1
ATOM 699 C CA . GLY A 1 93 ? -0.362 9.598 -9.315 1.00 92.75 93 GLY A CA 1
ATOM 700 C C . GLY A 1 93 ? 0.762 8.968 -10.125 1.00 92.75 93 GLY A C 1
ATOM 701 O O . GLY A 1 93 ? 0.690 8.958 -11.350 1.00 92.75 93 GLY A O 1
ATOM 702 N N . TRP A 1 94 ? 1.775 8.455 -9.428 1.00 94.31 94 TRP A N 1
ATOM 703 C CA . TRP A 1 94 ? 2.922 7.777 -10.027 1.00 94.31 94 TRP A CA 1
ATOM 704 C C . TRP A 1 94 ? 2.523 6.464 -10.723 1.00 94.31 94 TRP A C 1
ATOM 706 O O . TRP A 1 94 ? 1.697 5.710 -10.211 1.00 94.31 94 TRP A O 1
ATOM 716 N N . ASP A 1 95 ? 3.105 6.206 -11.891 1.00 92.94 95 ASP A N 1
ATOM 717 C CA . ASP A 1 95 ? 2.785 5.099 -12.800 1.00 92.94 95 ASP A CA 1
ATOM 718 C C . ASP A 1 95 ? 3.375 3.745 -12.378 1.00 92.94 95 ASP A C 1
ATOM 720 O O . ASP A 1 95 ? 2.923 2.709 -12.856 1.00 92.94 95 ASP A O 1
ATOM 724 N N . GLY A 1 96 ? 4.302 3.723 -11.417 1.00 94.25 96 GLY A N 1
ATOM 725 C CA . GLY A 1 96 ? 4.809 2.484 -10.818 1.00 94.25 96 GLY A CA 1
ATOM 726 C C . GLY A 1 96 ? 3.795 1.720 -9.952 1.00 94.25 96 GLY A C 1
ATOM 727 O O . GLY A 1 96 ? 4.116 0.630 -9.470 1.00 94.25 96 GLY A O 1
ATOM 728 N N . HIS A 1 97 ? 2.587 2.261 -9.747 1.00 97.19 97 HIS A N 1
ATOM 729 C CA . HIS A 1 97 ? 1.509 1.640 -8.973 1.00 97.19 97 HIS A CA 1
ATOM 730 C C . HIS A 1 97 ? 0.458 0.939 -9.854 1.00 97.19 97 HIS A C 1
ATOM 732 O O . HIS A 1 97 ? 0.006 1.507 -10.851 1.00 97.19 97 HIS A O 1
ATOM 738 N N . PRO A 1 98 ? -0.058 -0.238 -9.448 1.00 97.69 98 PRO A N 1
ATOM 739 C CA . PRO A 1 98 ? -1.081 -0.973 -10.193 1.00 97.69 98 PRO A CA 1
ATOM 740 C C . PRO A 1 98 ? -2.503 -0.440 -9.933 1.00 97.69 98 PRO A C 1
ATOM 742 O O . PRO A 1 98 ? -3.400 -1.176 -9.515 1.00 97.69 98 PRO A O 1
ATOM 745 N N . PHE A 1 99 ? -2.738 0.851 -10.181 1.00 97.69 99 PHE A N 1
ATOM 746 C CA . PHE A 1 99 ? -3.964 1.558 -9.783 1.00 97.69 99 PHE A CA 1
ATOM 747 C C . PHE A 1 99 ? -5.274 0.920 -10.265 1.00 97.69 99 PHE A C 1
ATOM 749 O O . PHE A 1 99 ? -6.265 0.907 -9.531 1.00 97.69 99 PHE A O 1
ATOM 756 N N . GLU A 1 100 ? -5.290 0.360 -11.473 1.00 97.38 100 GLU A N 1
ATOM 757 C CA . GLU A 1 100 ? -6.451 -0.364 -11.999 1.00 97.38 100 GLU A CA 1
ATOM 758 C C . GLU A 1 100 ? -6.794 -1.597 -11.147 1.00 97.38 100 GLU A C 1
ATOM 760 O O . GLU A 1 100 ? -7.959 -1.815 -10.805 1.00 97.38 100 GLU A O 1
ATOM 765 N N . ALA A 1 101 ? -5.789 -2.393 -10.773 1.00 98.06 101 ALA A N 1
ATOM 766 C CA . ALA A 1 101 ? -5.974 -3.586 -9.951 1.00 98.06 101 ALA A CA 1
ATOM 767 C C . ALA A 1 101 ? -6.308 -3.231 -8.497 1.00 98.06 101 ALA A C 1
ATOM 769 O O . ALA A 1 101 ? -7.189 -3.853 -7.904 1.00 98.06 101 ALA A O 1
ATOM 770 N N . GLU A 1 102 ? -5.684 -2.187 -7.944 1.00 98.19 102 GLU A N 1
ATOM 771 C CA . GLU A 1 102 ? -6.018 -1.676 -6.610 1.00 98.19 102 GLU A CA 1
ATOM 772 C C . GLU A 1 102 ? -7.474 -1.234 -6.518 1.00 98.19 102 GLU A C 1
ATOM 774 O O . GLU A 1 102 ? -8.152 -1.544 -5.539 1.00 98.19 102 GLU A O 1
ATOM 779 N N . ARG A 1 103 ? -7.989 -0.551 -7.549 1.00 97.38 103 ARG A N 1
ATOM 780 C CA . ARG A 1 103 ? -9.401 -0.166 -7.587 1.00 97.38 103 ARG A CA 1
ATOM 781 C C . ARG A 1 103 ? -10.305 -1.389 -7.547 1.00 97.38 103 ARG A C 1
ATOM 783 O O . ARG A 1 103 ? -11.208 -1.440 -6.717 1.00 97.38 103 ARG A O 1
ATOM 790 N N . ARG A 1 104 ? -10.025 -2.398 -8.384 1.00 98.00 104 ARG A N 1
ATOM 791 C CA . ARG A 1 104 ? -10.779 -3.665 -8.391 1.00 98.00 104 ARG A CA 1
ATOM 792 C C . ARG A 1 104 ? -10.740 -4.355 -7.025 1.00 98.00 104 ARG A C 1
ATOM 794 O O . ARG A 1 104 ? -11.748 -4.917 -6.596 1.00 98.00 104 ARG A O 1
ATOM 801 N N . LEU A 1 105 ? -9.602 -4.310 -6.333 1.00 97.56 105 LEU A N 1
ATOM 802 C CA . LEU A 1 105 ? -9.450 -4.899 -5.004 1.00 97.56 105 LEU A CA 1
ATOM 803 C C . LEU A 1 105 ? 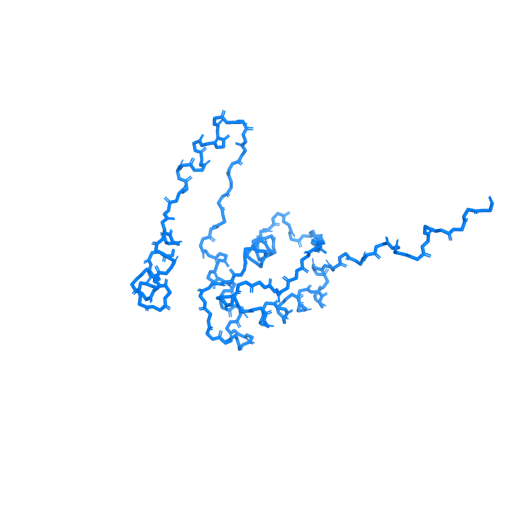-10.260 -4.139 -3.946 1.00 97.56 105 LEU A C 1
ATOM 805 O O . LEU A 1 105 ? -10.983 -4.756 -3.165 1.00 97.56 105 LEU A O 1
ATOM 809 N N . VAL A 1 106 ? -10.209 -2.807 -3.958 1.00 97.19 106 VAL A N 1
ATOM 810 C CA . VAL A 1 106 ? -11.020 -1.965 -3.068 1.00 97.19 106 VAL A CA 1
ATOM 811 C C . VAL A 1 106 ? -12.510 -2.181 -3.309 1.00 97.19 106 VAL A C 1
ATOM 813 O O . VAL A 1 106 ? -13.262 -2.314 -2.347 1.00 97.19 106 VAL A O 1
ATOM 816 N N . ASP A 1 107 ? -12.942 -2.289 -4.563 1.00 96.69 107 ASP A N 1
ATOM 817 C CA . ASP A 1 107 ? -14.342 -2.560 -4.891 1.00 96.69 107 ASP A CA 1
ATOM 818 C C . ASP A 1 107 ? -14.798 -3.928 -4.347 1.00 96.69 107 ASP A C 1
ATOM 820 O O . ASP A 1 107 ? -15.912 -4.040 -3.833 1.00 96.69 107 ASP A O 1
ATOM 824 N N . ARG A 1 108 ? -13.927 -4.955 -4.345 1.00 96.38 108 ARG A N 1
ATOM 825 C CA . ARG A 1 108 ? -14.204 -6.240 -3.669 1.00 96.38 108 ARG A CA 1
ATOM 826 C C . ARG A 1 108 ? -14.357 -6.081 -2.155 1.00 96.38 108 ARG A C 1
ATOM 828 O O . ARG A 1 108 ? -15.244 -6.701 -1.571 1.00 96.38 108 ARG A O 1
ATOM 835 N N . TYR A 1 109 ? -13.529 -5.257 -1.516 1.00 95.38 109 TYR A N 1
ATOM 836 C CA . TYR A 1 109 ? -13.637 -4.988 -0.076 1.00 95.38 109 TYR A CA 1
ATOM 837 C C . TYR A 1 109 ? -14.867 -4.156 0.293 1.00 95.38 109 TYR A C 1
ATOM 839 O O . TYR A 1 109 ? -15.426 -4.323 1.377 1.00 95.38 109 TYR A O 1
ATOM 847 N N . ILE A 1 110 ? -15.324 -3.290 -0.609 1.00 95.56 110 ILE A N 1
ATOM 848 C CA . ILE A 1 110 ? -16.596 -2.583 -0.451 1.00 95.56 110 ILE A CA 1
ATOM 849 C C . ILE A 1 110 ? -17.762 -3.559 -0.596 1.00 95.56 110 ILE A C 1
ATOM 851 O O . ILE A 1 110 ? -18.676 -3.556 0.226 1.00 95.56 110 ILE A O 1
ATOM 855 N N . ALA A 1 111 ? -17.711 -4.446 -1.592 1.00 95.12 111 ALA A N 1
ATOM 856 C CA . ALA A 1 111 ? -18.739 -5.461 -1.803 1.00 95.12 111 ALA A CA 1
ATOM 857 C C . ALA A 1 111 ? -18.857 -6.457 -0.633 1.00 95.12 111 ALA A C 1
ATOM 859 O O . ALA A 1 111 ? -19.945 -6.973 -0.389 1.00 95.12 111 ALA A O 1
ATOM 860 N N . SER A 1 112 ? -17.776 -6.710 0.116 1.00 92.44 112 SER A N 1
ATOM 861 C CA . SER A 1 112 ? -17.817 -7.535 1.333 1.00 92.44 112 SER A CA 1
ATOM 862 C C . SER A 1 112 ? -18.368 -6.804 2.564 1.00 92.44 112 SER A C 1
ATOM 864 O O . SER A 1 112 ? -18.570 -7.431 3.602 1.00 92.44 112 SER A O 1
ATOM 866 N N . GLY A 1 113 ? -18.596 -5.489 2.474 1.00 92.75 113 GLY A N 1
ATOM 867 C CA . GLY A 1 113 ? -19.078 -4.648 3.570 1.00 92.75 113 GLY A CA 1
ATOM 868 C C . GLY A 1 113 ? -18.009 -4.239 4.590 1.00 92.75 113 GLY A C 1
ATOM 869 O O . GLY A 1 113 ? -18.318 -3.493 5.513 1.00 92.75 113 GLY A O 1
ATOM 870 N N . ARG A 1 114 ? -16.752 -4.681 4.436 1.00 91.19 114 ARG A N 1
ATOM 871 C CA . ARG A 1 114 ? -15.652 -4.324 5.357 1.00 91.19 114 ARG A CA 1
ATOM 872 C C . ARG A 1 114 ? -15.112 -2.914 5.133 1.00 91.19 114 ARG A C 1
ATOM 874 O O . ARG A 1 114 ? -14.565 -2.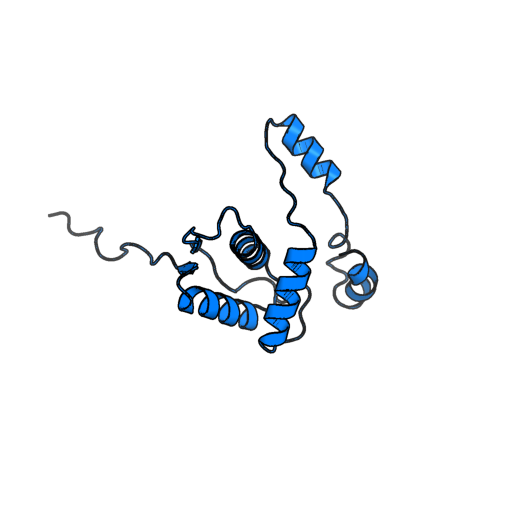312 6.058 1.00 91.19 114 ARG A O 1
ATOM 881 N N . VAL A 1 115 ? -15.246 -2.397 3.914 1.00 96.06 115 VAL A N 1
ATOM 882 C CA . VAL A 1 115 ? -14.742 -1.080 3.515 1.00 96.06 115 VAL A CA 1
ATOM 883 C C . VAL A 1 115 ? -15.884 -0.222 2.980 1.00 96.06 115 VAL A C 1
ATOM 885 O O . VAL A 1 115 ? -16.762 -0.695 2.269 1.00 96.06 115 VAL A O 1
ATOM 888 N N . MET A 1 116 ? -15.863 1.069 3.284 1.00 95.31 116 MET A N 1
ATOM 889 C CA . MET A 1 116 ? -16.808 2.050 2.759 1.00 95.31 116 MET A CA 1
ATOM 890 C C . MET A 1 116 ? -16.055 3.271 2.245 1.00 95.31 116 MET A C 1
ATOM 892 O O . MET A 1 116 ? -15.078 3.706 2.848 1.00 95.31 116 MET A O 1
ATOM 896 N N . ARG A 1 117 ? -16.518 3.876 1.148 1.00 92.88 117 ARG A N 1
ATOM 897 C CA . ARG A 1 117 ? -16.036 5.200 0.731 1.00 92.88 117 ARG A CA 1
ATOM 898 C C . ARG A 1 117 ? -16.871 6.266 1.425 1.00 92.88 117 ARG A C 1
ATOM 900 O O . ARG A 1 117 ? -18.098 6.236 1.337 1.00 92.88 117 ARG A O 1
ATOM 907 N N . LEU A 1 118 ? -16.210 7.219 2.078 1.00 90.94 118 LEU A N 1
ATOM 908 C CA . LEU A 1 118 ? -16.880 8.410 2.576 1.00 90.94 118 LEU A CA 1
ATOM 909 C C . LEU A 1 118 ? -17.391 9.194 1.367 1.00 90.94 118 LEU A C 1
ATOM 911 O O . LEU A 1 118 ? -16.608 9.747 0.592 1.00 90.94 118 LEU A O 1
ATOM 915 N N . GLN A 1 119 ? -18.708 9.217 1.186 1.00 77.19 119 GLN A N 1
ATOM 916 C CA . GLN A 1 119 ? -19.312 10.108 0.209 1.00 77.19 119 GLN A CA 1
ATOM 917 C C . GLN A 1 119 ? -19.112 11.552 0.684 1.00 77.19 119 GLN A C 1
ATOM 919 O O . GLN A 1 119 ? -19.247 11.810 1.884 1.00 77.19 119 GLN A O 1
ATOM 924 N N . PRO A 1 120 ? -18.804 12.504 -0.212 1.00 60.88 120 PRO A N 1
ATOM 925 C CA . PRO A 1 120 ? -18.792 13.911 0.150 1.00 60.88 120 PRO A CA 1
ATOM 926 C C . PRO A 1 120 ? -20.161 14.294 0.726 1.00 60.88 120 PRO A C 1
ATOM 928 O O . PRO A 1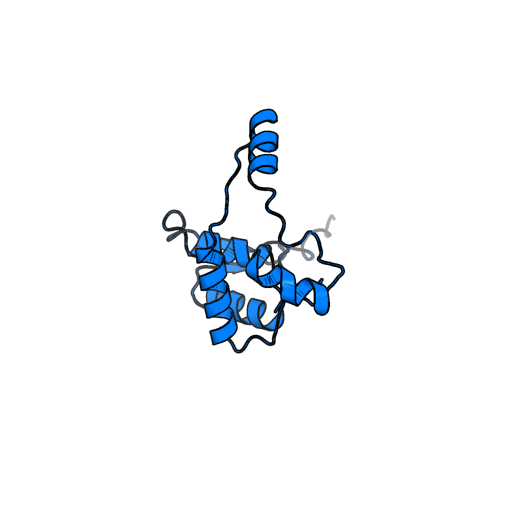 120 ? -21.160 14.352 0.008 1.00 60.88 120 PRO A O 1
ATOM 931 N N . LEU A 1 121 ? -20.218 14.527 2.036 1.00 54.03 121 LEU A N 1
ATOM 932 C CA . LEU A 1 121 ? -21.395 15.067 2.701 1.00 54.03 121 LEU A CA 1
ATOM 933 C C . LEU A 1 121 ? -21.541 16.533 2.251 1.00 54.03 121 LEU A C 1
ATOM 935 O O . LEU A 1 121 ? -20.848 17.413 2.744 1.00 54.03 121 LEU A O 1
ATOM 939 N N . PHE A 1 122 ? -22.448 16.771 1.302 1.00 48.06 122 PHE A N 1
ATOM 940 C CA . PHE A 1 122 ? -23.044 18.071 0.961 1.00 48.06 122 PHE A CA 1
ATOM 941 C C . PHE A 1 122 ? -22.126 19.167 0.377 1.00 48.06 122 PHE A C 1
ATOM 943 O O . PHE A 1 122 ? -21.790 20.139 1.044 1.00 48.06 122 PHE A O 1
ATOM 950 N N . ALA A 1 123 ? -21.925 19.143 -0.946 1.00 46.84 123 ALA A N 1
ATOM 951 C CA . ALA A 1 123 ? -21.851 20.395 -1.719 1.00 46.84 123 ALA A CA 1
ATOM 952 C C . ALA A 1 123 ? -23.253 21.003 -1.986 1.00 46.84 123 ALA A C 1
ATOM 954 O O . ALA A 1 123 ? -23.363 22.085 -2.552 1.00 46.84 123 ALA A O 1
ATOM 955 N N . SER A 1 124 ? -24.334 20.325 -1.573 1.00 47.19 124 SER A N 1
ATOM 956 C CA . SER A 1 124 ? -25.711 20.674 -1.962 1.00 47.19 124 SER A CA 1
ATOM 957 C C . SER A 1 124 ? -26.542 21.410 -0.899 1.00 47.19 124 SER A C 1
ATOM 959 O O . SER A 1 124 ? -27.671 21.772 -1.204 1.00 47.19 124 SER A O 1
ATOM 961 N N . SER A 1 125 ? -26.034 21.647 0.321 1.00 49.41 125 SER A N 1
ATOM 962 C CA . SER A 1 125 ? -26.846 22.231 1.418 1.00 49.41 125 SER A CA 1
ATOM 963 C C . SER A 1 125 ? -26.243 23.449 2.130 1.00 49.41 125 SER A C 1
ATOM 965 O O . SER A 1 125 ? -26.772 23.873 3.153 1.00 49.41 125 SER A O 1
ATOM 967 N N . LEU A 1 126 ? -25.183 24.064 1.601 1.00 49.47 126 LEU A N 1
ATOM 968 C CA . LEU A 1 126 ? -24.595 25.286 2.173 1.00 49.47 126 LEU A CA 1
ATOM 969 C C . LEU A 1 126 ? -24.723 26.479 1.215 1.00 49.47 126 LEU A C 1
ATOM 971 O O . LEU A 1 126 ? -23.722 27.044 0.799 1.00 49.47 126 LEU A O 1
ATOM 975 N N . SER A 1 127 ? -25.952 26.843 0.837 1.00 52.22 127 SER A N 1
ATOM 976 C CA . SER A 1 127 ? -26.315 28.218 0.441 1.00 52.22 127 SER A CA 1
ATOM 977 C C . SER A 1 127 ? -27.820 28.313 0.172 1.00 52.22 127 SER A C 1
ATOM 979 O O . SER A 1 127 ? -28.265 28.232 -0.968 1.00 52.22 127 SER A O 1
ATOM 981 N N . GLN A 1 128 ? -28.614 28.453 1.230 1.00 50.22 128 GLN A N 1
ATOM 982 C CA . GLN A 1 128 ? -29.872 29.205 1.198 1.00 50.22 128 GLN A CA 1
ATOM 983 C C . GLN A 1 128 ? -30.002 29.883 2.566 1.00 50.22 128 GLN A C 1
ATOM 985 O O . GLN A 1 128 ? -30.709 29.413 3.453 1.00 50.22 128 GLN A O 1
ATOM 990 N N . GLY A 1 129 ? -29.213 30.938 2.765 1.00 52.75 129 GLY A N 1
ATOM 991 C CA . GLY A 1 129 ? -29.483 31.922 3.808 1.00 52.75 129 GLY A CA 1
ATOM 992 C C . GLY A 1 129 ? -30.448 32.951 3.230 1.00 52.75 129 GLY A C 1
ATOM 993 O O . GLY A 1 129 ? -30.088 33.634 2.273 1.00 52.75 129 GLY A O 1
ATOM 994 N N . THR A 1 130 ? -31.669 32.979 3.762 1.00 43.19 130 THR A N 1
ATOM 995 C CA . THR A 1 130 ? -32.693 34.017 3.547 1.00 43.19 130 THR A CA 1
ATOM 996 C C . THR A 1 130 ? -32.311 35.332 4.200 1.00 43.19 130 THR A C 1
ATOM 998 O O . THR A 1 130 ? -31.785 35.257 5.336 1.00 43.19 130 THR A O 1
#

Radius of gyration: 18.25 Å; chains: 1; bounding box: 52×47×37 Å